Protein AF-A0A2Z4FS44-F1 (afdb_monomer_lite)

Secondary structure (DSSP, 8-state):
------------GGGS----PPPPHHHHHHHHHHHHHHHHHHHHHHHHHTTSTTTTT-TT--HHHHHHHHHHHHHHHHHHHHHHHHHHHHHHHT------------------------PPPPPPPPHHHHHHHHTT-

pLDDT: mean 74.55, std 19.3, range [42.78, 98.62]

Organism: Branchiostoma lanceolatum (NCBI:txid7740)

Sequence (137 aa):
PEVLRCKRRINFDGLGYSIPQRPPQAVARRNERERNRVRLVNSGFATLRNHVPNGRVNKKMSKVETLKSAVDYIQQLQQLLSESDAVNAVFSTGSPGPHYPMYSAPAPRPNYDSYSSDGSPCPPLSPEEEELLDFTS

Structure (mmCIF, N/CA/C/O backbone):
data_AF-A0A2Z4FS44-F1
#
_entry.id   AF-A0A2Z4FS44-F1
#
loop_
_atom_site.group_PDB
_atom_site.id
_atom_site.type_symbol
_atom_site.label_atom_id
_atom_site.label_alt_id
_atom_site.label_comp_id
_atom_site.label_asym_id
_atom_site.label_entity_id
_atom_site.label_seq_id
_atom_site.pdbx_PDB_ins_code
_atom_site.Cartn_x
_atom_site.Cartn_y
_atom_site.Cartn_z
_atom_site.occupancy
_atom_site.B_iso_or_equiv
_atom_site.auth_seq_id
_atom_site.auth_comp_id
_atom_site.auth_asym_id
_atom_site.auth_atom_id
_atom_site.pdbx_PDB_model_num
ATOM 1 N N . PRO A 1 1 ? 20.716 11.386 -65.295 1.00 44.72 1 PRO A N 1
ATOM 2 C CA . PRO A 1 1 ? 21.852 11.134 -64.378 1.00 44.72 1 PRO A CA 1
ATOM 3 C C . PRO A 1 1 ? 21.476 11.491 -62.932 1.00 44.72 1 PRO A C 1
ATOM 5 O O . PRO A 1 1 ? 21.449 12.660 -62.562 1.00 44.72 1 PRO A O 1
ATOM 8 N N . GLU A 1 2 ? 21.094 10.478 -62.155 1.00 45.75 2 GLU A N 1
ATOM 9 C CA . GLU A 1 2 ? 20.582 10.615 -60.788 1.00 45.75 2 GLU A CA 1
ATOM 10 C C . GLU A 1 2 ? 21.722 10.387 -59.780 1.00 45.75 2 GLU A C 1
ATOM 12 O O . GLU A 1 2 ? 22.446 9.393 -59.853 1.00 45.75 2 GLU A O 1
ATOM 17 N N . VAL A 1 3 ? 21.946 11.345 -58.879 1.00 52.34 3 VAL A N 1
ATOM 18 C CA . VAL A 1 3 ? 23.106 11.354 -57.976 1.00 52.34 3 VAL A CA 1
ATOM 19 C C . VAL A 1 3 ? 22.814 10.479 -56.752 1.00 52.34 3 VAL A C 1
ATOM 21 O O . VAL A 1 3 ? 22.084 10.875 -55.843 1.00 52.34 3 VAL A O 1
ATOM 24 N N . LEU A 1 4 ? 23.395 9.277 -56.724 1.00 56.59 4 LEU A N 1
ATOM 25 C CA . LEU A 1 4 ? 23.345 8.343 -55.596 1.00 56.59 4 LEU A CA 1
ATOM 26 C C . LEU A 1 4 ? 23.989 8.973 -54.348 1.00 56.59 4 LEU A C 1
ATOM 28 O O . LEU A 1 4 ? 25.209 9.082 -54.226 1.00 56.59 4 LEU A O 1
ATOM 32 N N . ARG A 1 5 ? 23.157 9.386 -53.387 1.00 57.25 5 ARG A N 1
ATOM 33 C CA . ARG A 1 5 ? 23.606 9.846 -52.065 1.00 57.25 5 ARG A CA 1
ATOM 34 C C . ARG A 1 5 ? 24.133 8.657 -51.254 1.00 57.25 5 ARG A C 1
ATOM 36 O O . ARG A 1 5 ? 23.375 7.955 -50.587 1.00 57.25 5 ARG A O 1
ATOM 43 N N . CYS A 1 6 ? 25.449 8.469 -51.253 1.00 45.62 6 CYS A N 1
ATOM 44 C CA . CYS A 1 6 ? 26.138 7.540 -50.359 1.00 45.62 6 CYS A CA 1
ATOM 45 C C . CYS A 1 6 ? 26.050 8.022 -48.899 1.00 45.62 6 CYS A C 1
ATOM 47 O O . CYS A 1 6 ? 26.888 8.784 -48.420 1.00 45.62 6 CYS A O 1
ATOM 49 N N . LYS A 1 7 ? 25.037 7.563 -48.158 1.00 53.38 7 LYS A N 1
ATOM 50 C CA . LYS A 1 7 ? 24.989 7.674 -46.692 1.00 53.38 7 LYS A CA 1
ATOM 51 C C . LYS A 1 7 ? 25.920 6.623 -46.085 1.00 53.38 7 LYS A C 1
ATOM 53 O O . LYS A 1 7 ? 25.529 5.480 -45.869 1.00 53.38 7 LYS A O 1
ATOM 58 N N . ARG A 1 8 ? 27.166 7.014 -45.810 1.00 54.47 8 ARG A N 1
ATOM 59 C CA . ARG A 1 8 ? 28.116 6.210 -45.031 1.00 54.47 8 ARG A CA 1
ATOM 60 C C . ARG A 1 8 ? 27.574 6.082 -43.600 1.00 54.47 8 ARG A C 1
ATOM 62 O O . ARG A 1 8 ? 27.574 7.055 -42.850 1.00 54.47 8 ARG A O 1
ATOM 69 N N . ARG A 1 9 ? 27.060 4.903 -43.234 1.00 60.78 9 ARG A N 1
ATOM 70 C CA . ARG A 1 9 ? 26.740 4.571 -41.837 1.00 60.78 9 ARG A CA 1
ATOM 71 C C . ARG A 1 9 ? 28.057 4.531 -41.068 1.00 60.78 9 ARG A C 1
ATOM 73 O O . ARG A 1 9 ? 28.949 3.767 -41.421 1.00 60.78 9 ARG A O 1
ATOM 80 N N . ILE A 1 10 ? 28.191 5.386 -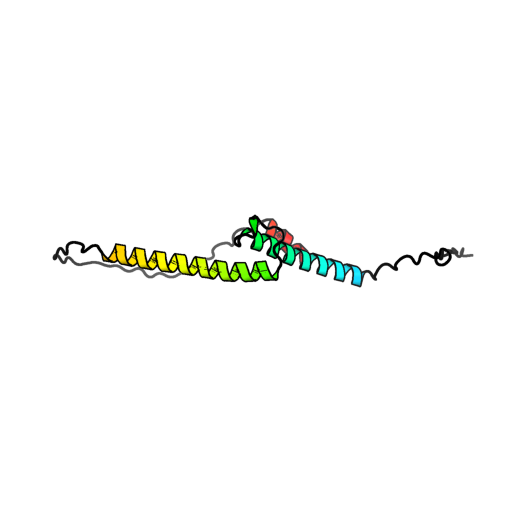40.061 1.00 63.47 10 ILE A N 1
ATOM 81 C CA . ILE A 1 10 ? 29.315 5.336 -39.128 1.00 63.47 10 ILE A CA 1
ATOM 82 C C . ILE A 1 10 ? 29.052 4.133 -38.213 1.00 63.47 10 ILE A C 1
ATOM 84 O O . ILE A 1 10 ? 28.101 4.157 -37.433 1.00 63.47 10 ILE A O 1
ATOM 88 N N . ASN A 1 11 ? 29.832 3.061 -38.364 1.00 58.72 11 ASN A N 1
ATOM 89 C CA . ASN A 1 11 ? 29.834 1.937 -37.427 1.00 58.72 11 ASN A CA 1
ATOM 90 C C . ASN A 1 11 ? 30.743 2.298 -36.246 1.00 58.72 11 ASN A C 1
ATOM 92 O O . ASN A 1 11 ? 31.926 2.572 -36.436 1.00 58.72 11 ASN A O 1
ATOM 96 N N . PHE A 1 12 ? 30.181 2.304 -35.037 1.00 57.44 12 PHE A N 1
ATOM 97 C CA . PHE A 1 12 ? 30.883 2.605 -33.780 1.00 57.44 12 PHE A CA 1
ATOM 98 C C . PHE A 1 12 ? 31.539 1.368 -33.135 1.00 57.44 12 PHE A C 1
ATOM 100 O O . PHE A 1 12 ? 32.124 1.480 -32.061 1.00 57.44 12 PHE A O 1
ATOM 107 N N . ASP A 1 13 ? 31.495 0.202 -33.790 1.00 58.16 13 ASP A N 1
ATOM 108 C CA . ASP A 1 13 ? 31.968 -1.081 -33.237 1.00 58.16 13 ASP A CA 1
ATOM 109 C C . ASP A 1 13 ? 33.491 -1.152 -32.987 1.00 58.16 13 ASP A C 1
ATOM 111 O O . ASP A 1 13 ? 33.974 -2.096 -32.370 1.00 58.16 13 ASP A O 1
ATOM 115 N N . GLY A 1 14 ? 34.267 -0.155 -33.426 1.00 58.06 14 GLY A N 1
ATOM 116 C CA . GLY A 1 14 ? 35.730 -0.129 -33.291 1.00 58.06 14 GLY A CA 1
ATOM 117 C C . GLY A 1 14 ? 36.283 0.438 -31.977 1.00 58.06 14 GLY A C 1
ATOM 118 O O . GLY A 1 14 ? 37.497 0.458 -31.810 1.00 58.06 14 GLY A O 1
ATOM 119 N N . LEU A 1 15 ? 35.441 0.924 -31.055 1.00 61.66 15 LEU A N 1
ATOM 120 C CA . LEU A 1 15 ? 35.903 1.612 -29.835 1.00 61.66 15 LEU A CA 1
ATOM 121 C C . LEU A 1 15 ? 35.811 0.775 -28.551 1.00 61.66 15 LEU A C 1
ATOM 123 O O . LEU A 1 15 ? 36.014 1.314 -27.471 1.00 61.66 15 LEU A O 1
ATOM 127 N N . GLY A 1 16 ? 35.496 -0.521 -28.626 1.00 56.28 16 GLY A N 1
ATOM 128 C CA . GLY A 1 16 ? 35.451 -1.404 -27.446 1.00 56.28 16 GLY A CA 1
ATOM 129 C C . GLY A 1 16 ? 34.341 -1.084 -26.430 1.00 56.28 16 GLY A C 1
ATOM 130 O O . GLY A 1 16 ? 34.133 -1.843 -25.489 1.00 56.28 16 GLY A O 1
ATOM 131 N N . TYR A 1 17 ? 33.583 -0.008 -26.641 1.00 57.47 17 TYR A N 1
ATOM 132 C CA . TYR A 1 17 ? 32.377 0.322 -25.896 1.00 57.47 17 TYR A CA 1
ATOM 133 C C . TYR A 1 17 ? 31.172 -0.106 -26.727 1.00 57.47 17 TYR A C 1
ATOM 135 O O . TYR A 1 17 ? 30.702 0.631 -27.594 1.00 57.47 17 TYR A O 1
ATOM 143 N N . SER A 1 18 ? 30.660 -1.311 -26.477 1.00 64.06 18 SER A N 1
ATOM 144 C CA . SER A 1 18 ? 29.350 -1.707 -26.984 1.00 64.06 18 SER A CA 1
ATOM 145 C C . SER A 1 18 ? 28.306 -0.737 -26.424 1.00 64.06 18 SER A C 1
ATOM 147 O O . SER A 1 18 ? 27.965 -0.800 -25.241 1.00 64.06 18 SER A O 1
ATOM 149 N N . ILE A 1 19 ? 27.815 0.188 -27.250 1.00 63.25 19 ILE A N 1
ATOM 150 C CA . ILE A 1 19 ? 26.683 1.041 -26.883 1.00 63.25 19 ILE A CA 1
ATOM 151 C C . ILE A 1 19 ? 25.497 0.098 -26.644 1.00 63.25 19 ILE A C 1
ATOM 153 O O . ILE A 1 19 ? 25.174 -0.680 -27.548 1.00 63.25 19 ILE A O 1
ATOM 157 N N . PRO A 1 20 ? 24.842 0.119 -25.466 1.00 64.81 20 PRO A N 1
ATOM 158 C CA . PRO A 1 20 ? 23.671 -0.712 -25.245 1.00 64.81 20 PRO A CA 1
ATOM 159 C C . PRO A 1 20 ? 22.624 -0.351 -26.301 1.00 64.81 20 PRO A C 1
ATOM 161 O O . PRO A 1 20 ? 22.136 0.781 -26.359 1.00 64.81 20 PRO A O 1
ATOM 164 N N . GLN A 1 21 ? 22.329 -1.313 -27.178 1.00 68.69 21 GLN A N 1
ATOM 165 C CA . GLN A 1 21 ? 21.300 -1.192 -28.204 1.00 68.69 21 GLN A CA 1
ATOM 166 C C . GLN A 1 21 ? 20.004 -0.743 -27.522 1.00 68.69 21 GLN A C 1
ATOM 168 O O . GLN A 1 21 ? 19.540 -1.393 -26.580 1.00 68.69 21 GLN A O 1
ATOM 173 N N . ARG A 1 22 ? 19.429 0.390 -27.956 1.00 68.94 22 ARG A N 1
ATOM 174 C CA . ARG A 1 22 ? 18.151 0.857 -27.401 1.00 68.94 22 ARG A CA 1
ATOM 175 C C . ARG A 1 22 ? 17.118 -0.256 -27.580 1.00 68.94 22 ARG A C 1
ATOM 177 O O . ARG A 1 22 ? 17.000 -0.777 -28.692 1.00 68.94 22 ARG A O 1
ATOM 184 N N . PRO A 1 23 ? 16.354 -0.600 -26.530 1.00 74.25 23 PRO A N 1
ATOM 185 C CA . PRO A 1 23 ? 15.309 -1.595 -26.662 1.00 74.25 23 PRO A CA 1
ATOM 186 C C . PRO A 1 23 ? 14.335 -1.155 -27.766 1.00 74.25 23 PRO A C 1
ATOM 188 O O . PRO A 1 23 ? 14.057 0.046 -27.888 1.00 74.25 23 PRO A O 1
ATOM 191 N N . PRO A 1 24 ? 13.805 -2.093 -28.572 1.00 87.38 24 PRO A N 1
ATOM 192 C CA . PRO A 1 24 ? 12.809 -1.779 -29.589 1.00 87.38 24 PRO A CA 1
ATOM 193 C C . PRO A 1 24 ? 11.679 -0.918 -29.008 1.00 87.38 24 PRO A C 1
ATOM 195 O O . PRO A 1 24 ? 11.257 -1.136 -27.872 1.00 87.38 24 PRO A O 1
ATOM 198 N N . GLN A 1 25 ? 11.154 0.046 -29.771 1.00 86.25 25 GLN A N 1
ATOM 199 C CA . GLN A 1 25 ? 10.181 1.029 -29.258 1.00 86.25 25 GLN A CA 1
ATOM 200 C C . GLN A 1 25 ? 8.961 0.388 -28.569 1.00 86.25 25 GLN A C 1
ATOM 202 O O . GLN A 1 25 ? 8.458 0.915 -27.578 1.00 86.25 25 GLN A O 1
ATOM 207 N N . ALA A 1 26 ? 8.504 -0.773 -29.050 1.00 88.50 26 ALA A N 1
ATOM 208 C CA . ALA A 1 26 ? 7.425 -1.531 -28.417 1.00 88.50 26 ALA A CA 1
ATOM 209 C C . ALA A 1 26 ? 7.789 -2.020 -27.000 1.00 88.50 26 ALA A C 1
ATOM 211 O O . ALA A 1 26 ? 6.964 -1.942 -26.088 1.00 88.50 26 ALA A O 1
ATOM 212 N N . VAL A 1 27 ? 9.032 -2.471 -26.800 1.00 91.19 27 VAL A N 1
ATOM 213 C CA . VAL A 1 27 ? 9.564 -2.878 -25.491 1.00 91.19 27 VAL A CA 1
ATOM 214 C C . VAL A 1 27 ? 9.683 -1.666 -24.572 1.00 91.19 27 VAL A C 1
ATOM 216 O O . VAL A 1 27 ? 9.255 -1.736 -23.424 1.00 91.19 27 VAL A O 1
ATOM 219 N N . ALA A 1 28 ? 10.166 -0.527 -25.079 1.00 91.56 28 ALA A N 1
ATOM 220 C CA . ALA A 1 28 ? 10.236 0.712 -24.303 1.00 91.56 28 ALA A CA 1
ATOM 221 C C . ALA A 1 28 ? 8.849 1.151 -23.793 1.00 91.56 28 ALA A C 1
ATOM 223 O O . ALA A 1 28 ? 8.686 1.400 -22.600 1.00 91.56 28 ALA A O 1
ATOM 224 N N . ARG A 1 29 ? 7.823 1.144 -24.659 1.00 94.56 29 ARG A N 1
ATOM 225 C CA . ARG A 1 29 ? 6.432 1.435 -24.259 1.00 94.56 29 ARG A CA 1
ATOM 226 C C . ARG A 1 29 ? 5.886 0.431 -23.241 1.00 94.56 29 ARG A C 1
ATOM 228 O O . ARG A 1 29 ? 5.154 0.809 -22.331 1.00 94.56 29 ARG A O 1
ATOM 235 N N . ARG A 1 30 ? 6.214 -0.859 -23.376 1.00 96.25 30 ARG A N 1
ATOM 236 C CA . ARG A 1 30 ? 5.815 -1.885 -22.396 1.00 96.25 30 ARG A CA 1
ATOM 237 C C . ARG A 1 30 ? 6.460 -1.637 -21.028 1.00 96.25 30 ARG A C 1
ATOM 239 O O . ARG A 1 30 ? 5.750 -1.680 -20.029 1.00 96.25 30 ARG A O 1
ATOM 246 N N . ASN A 1 31 ? 7.756 -1.342 -20.991 1.00 97.69 31 ASN A N 1
ATOM 247 C CA . ASN A 1 31 ? 8.487 -1.085 -19.749 1.00 97.69 31 ASN A CA 1
ATOM 248 C C . ASN A 1 31 ? 7.986 0.176 -19.043 1.00 97.69 31 ASN A C 1
ATOM 250 O O . ASN A 1 31 ? 7.861 0.184 -17.821 1.00 97.69 31 ASN A O 1
ATOM 254 N N . GLU A 1 32 ? 7.651 1.216 -19.807 1.00 97.19 32 GLU A N 1
ATOM 255 C CA . GLU A 1 32 ? 7.076 2.443 -19.258 1.00 97.19 32 GLU A CA 1
ATOM 256 C C . GLU A 1 32 ? 5.747 2.179 -18.541 1.00 97.19 32 GLU A C 1
ATOM 258 O O . GLU A 1 32 ? 5.546 2.606 -17.404 1.00 97.19 32 GLU A O 1
ATOM 263 N N . ARG A 1 33 ? 4.859 1.398 -19.168 1.00 98.31 33 ARG A N 1
ATOM 264 C CA . ARG A 1 33 ? 3.585 1.004 -18.554 1.00 98.31 33 ARG A CA 1
ATOM 265 C C . ARG A 1 33 ? 3.795 0.236 -17.254 1.00 98.31 33 ARG A C 1
ATOM 267 O O . ARG A 1 33 ? 3.139 0.533 -16.258 1.00 98.31 33 ARG A O 1
ATOM 274 N N . GLU A 1 34 ? 4.735 -0.705 -17.242 1.00 98.19 34 GLU A N 1
ATOM 275 C CA . GLU A 1 34 ? 5.030 -1.476 -16.034 1.00 98.19 34 GLU A CA 1
ATOM 276 C C . GLU A 1 34 ? 5.611 -0.596 -14.921 1.00 98.19 34 GLU A C 1
ATOM 278 O O . GLU A 1 34 ? 5.213 -0.718 -13.762 1.00 98.19 34 GLU A O 1
ATOM 283 N N . ARG A 1 35 ? 6.474 0.366 -15.266 1.00 98.50 35 ARG A N 1
ATOM 284 C CA . ARG A 1 35 ? 6.989 1.350 -14.309 1.00 98.50 35 ARG A CA 1
ATOM 285 C C . ARG A 1 35 ? 5.859 2.161 -13.676 1.00 98.50 35 ARG A C 1
ATOM 287 O O . ARG A 1 35 ? 5.845 2.315 -12.455 1.00 98.50 35 ARG A O 1
ATOM 294 N N . ASN A 1 36 ? 4.896 2.629 -14.469 1.00 98.62 36 ASN A N 1
ATOM 295 C CA . ASN A 1 36 ? 3.746 3.387 -13.967 1.00 98.62 36 ASN A CA 1
ATOM 296 C C . ASN A 1 36 ? 2.841 2.542 -13.068 1.00 98.62 36 ASN A C 1
ATOM 298 O O . ASN A 1 36 ? 2.459 2.991 -11.985 1.00 98.62 36 ASN A O 1
ATOM 302 N N . ARG A 1 37 ? 2.576 1.292 -13.455 1.00 98.62 37 ARG A N 1
ATOM 303 C CA . ARG A 1 37 ? 1.815 0.342 -12.636 1.00 98.62 37 ARG A CA 1
ATOM 304 C C . ARG A 1 37 ? 2.483 0.115 -11.278 1.00 98.62 37 ARG A C 1
ATOM 306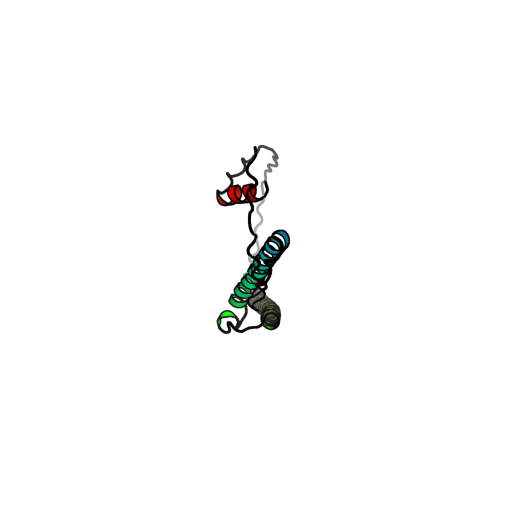 O O . ARG A 1 37 ? 1.835 0.205 -10.236 1.00 98.62 37 ARG A O 1
ATOM 313 N N . VAL A 1 38 ? 3.793 -0.134 -11.270 1.00 98.56 38 VAL A N 1
ATOM 314 C CA . VAL A 1 38 ? 4.564 -0.344 -10.035 1.00 98.56 38 VAL A CA 1
ATOM 315 C C . VAL A 1 38 ? 4.629 0.931 -9.191 1.00 98.56 38 VAL A C 1
ATOM 317 O O . VAL A 1 38 ? 4.527 0.851 -7.965 1.00 98.56 38 VAL A O 1
ATOM 320 N N . ARG A 1 39 ? 4.746 2.109 -9.819 1.00 98.44 39 ARG A N 1
ATOM 321 C CA . ARG A 1 39 ? 4.699 3.406 -9.127 1.00 98.44 39 ARG A CA 1
ATOM 322 C C . ARG A 1 39 ? 3.389 3.570 -8.357 1.00 98.44 39 ARG A C 1
ATOM 324 O O . ARG A 1 39 ? 3.439 3.924 -7.181 1.00 98.44 39 ARG A O 1
ATOM 331 N N . LEU A 1 40 ? 2.253 3.253 -8.985 1.00 98.50 40 LEU A N 1
ATOM 332 C CA . LEU A 1 40 ? 0.934 3.311 -8.350 1.00 98.50 40 LEU A CA 1
ATOM 333 C C . LEU A 1 40 ? 0.860 2.388 -7.127 1.00 98.50 40 LEU A C 1
ATOM 335 O O . LEU A 1 40 ? 0.504 2.834 -6.038 1.00 98.50 40 LEU A O 1
ATOM 339 N N . VAL A 1 41 ? 1.288 1.131 -7.275 1.00 98.44 41 VAL A N 1
ATOM 340 C CA . VAL A 1 41 ? 1.316 0.165 -6.163 1.00 98.44 41 VAL A CA 1
ATOM 341 C C . VAL A 1 41 ? 2.184 0.671 -5.008 1.00 98.44 41 VAL A C 1
ATOM 343 O O . VAL A 1 41 ? 1.773 0.623 -3.850 1.00 98.44 41 VAL A O 1
ATOM 346 N N . ASN A 1 42 ? 3.382 1.181 -5.296 1.00 97.50 42 ASN A N 1
ATOM 347 C CA . ASN A 1 42 ? 4.287 1.676 -4.259 1.00 97.50 42 ASN A CA 1
ATOM 348 C C . ASN A 1 42 ? 3.741 2.930 -3.557 1.00 97.50 42 ASN A C 1
ATOM 350 O O . ASN A 1 42 ? 3.927 3.066 -2.347 1.00 97.50 42 ASN A O 1
ATOM 354 N N . SER A 1 43 ? 3.037 3.804 -4.282 1.00 97.75 43 SER A N 1
ATOM 355 C CA . SER A 1 43 ? 2.313 4.930 -3.688 1.00 97.75 43 SER A CA 1
ATOM 356 C C . SER A 1 43 ? 1.208 4.449 -2.745 1.00 97.75 43 SER A C 1
ATOM 358 O O . SER A 1 43 ? 1.121 4.936 -1.623 1.00 97.75 43 SER A O 1
ATOM 360 N N . GLY A 1 44 ? 0.431 3.435 -3.140 1.00 97.62 44 GLY A N 1
ATOM 361 C CA . GLY A 1 44 ? -0.582 2.815 -2.278 1.00 97.62 44 GLY A CA 1
ATOM 362 C C . GLY A 1 44 ? 0.002 2.249 -0.978 1.00 97.62 44 GLY A C 1
ATOM 363 O O . GLY A 1 44 ? -0.533 2.492 0.101 1.00 97.62 44 GLY A O 1
ATOM 364 N N . PHE A 1 45 ? 1.159 1.580 -1.047 1.00 97.31 45 PHE A N 1
ATOM 365 C CA . PHE A 1 45 ? 1.880 1.128 0.151 1.00 97.31 45 PHE A CA 1
ATOM 366 C C . PHE A 1 45 ? 2.340 2.287 1.044 1.00 97.31 45 PHE A C 1
ATOM 368 O O . PHE A 1 45 ? 2.298 2.164 2.266 1.00 97.31 45 PHE A O 1
ATOM 375 N N . ALA A 1 46 ? 2.789 3.404 0.464 1.00 95.81 46 ALA A N 1
ATOM 376 C CA . ALA A 1 46 ? 3.181 4.580 1.237 1.00 95.81 46 ALA A CA 1
ATOM 377 C C . ALA A 1 46 ? 1.978 5.213 1.953 1.00 95.81 46 ALA A C 1
ATOM 379 O O . ALA A 1 46 ? 2.084 5.543 3.132 1.00 95.81 46 ALA A O 1
ATOM 380 N N . THR A 1 47 ? 0.832 5.316 1.276 1.00 96.69 47 THR A N 1
ATOM 381 C CA . THR A 1 47 ? -0.424 5.771 1.887 1.00 96.69 47 THR A CA 1
ATOM 382 C C . THR A 1 47 ? -0.846 4.849 3.023 1.00 96.69 47 THR A C 1
ATOM 384 O O . THR A 1 47 ? -1.112 5.329 4.120 1.00 96.69 47 THR A O 1
ATOM 387 N N . LEU A 1 48 ? -0.814 3.530 2.812 1.00 97.12 48 LEU A N 1
ATOM 388 C CA . LEU A 1 48 ? -1.147 2.563 3.858 1.00 97.12 48 LEU A CA 1
ATOM 389 C C . LEU A 1 48 ? -0.2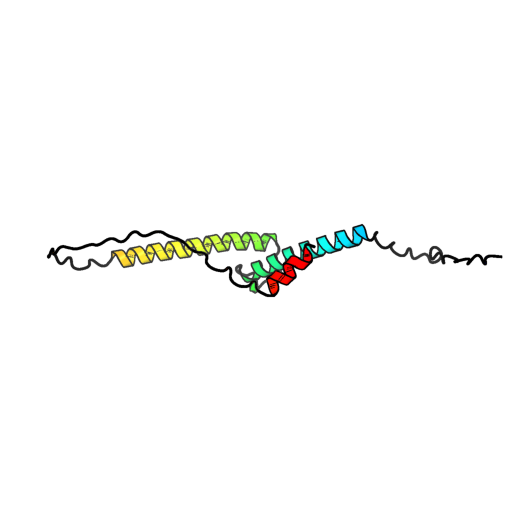40 2.721 5.087 1.00 97.12 48 LEU A C 1
ATOM 391 O O . LEU A 1 48 ? -0.731 2.752 6.212 1.00 97.12 48 LEU A O 1
ATOM 395 N N . ARG A 1 49 ? 1.074 2.917 4.895 1.00 96.69 49 ARG A N 1
ATOM 396 C CA . ARG A 1 49 ? 2.006 3.178 6.009 1.00 96.69 49 ARG A CA 1
ATOM 397 C C . ARG A 1 49 ? 1.620 4.402 6.834 1.00 96.69 49 ARG A C 1
ATOM 399 O O . ARG A 1 49 ? 1.863 4.417 8.035 1.00 96.69 49 ARG A O 1
ATOM 406 N N . ASN A 1 50 ? 1.006 5.412 6.222 1.00 95.75 50 ASN A N 1
ATOM 407 C CA . ASN A 1 50 ? 0.561 6.593 6.953 1.00 95.75 50 ASN A CA 1
ATOM 408 C C . ASN A 1 50 ? -0.640 6.325 7.872 1.00 95.75 50 ASN A C 1
ATOM 410 O O . ASN A 1 50 ? -0.991 7.195 8.668 1.00 95.75 50 ASN A O 1
ATOM 414 N N . HIS A 1 51 ? -1.294 5.173 7.750 1.00 95.62 51 HIS A N 1
ATOM 415 C CA . HIS A 1 51 ? -2.488 4.826 8.522 1.00 95.62 51 HIS A CA 1
ATOM 416 C C . HIS A 1 51 ? -2.269 3.644 9.463 1.00 95.62 51 HIS A C 1
ATOM 418 O O . HIS A 1 51 ? -3.053 3.463 10.387 1.00 95.62 51 HIS A O 1
ATOM 424 N N . VAL A 1 52 ? -1.198 2.871 9.278 1.00 95.44 52 VAL A N 1
ATOM 425 C CA . VAL A 1 52 ? -0.848 1.794 10.209 1.00 95.44 52 VAL A CA 1
ATOM 426 C C . VAL A 1 52 ? -0.033 2.319 11.400 1.00 95.44 52 VAL A C 1
ATOM 428 O O . VAL A 1 52 ? 0.779 3.244 11.241 1.00 95.44 52 VAL A O 1
ATOM 431 N N . PRO A 1 53 ? -0.189 1.712 12.591 1.00 93.19 53 PRO A N 1
ATOM 432 C CA . PRO A 1 53 ? 0.633 2.000 13.756 1.00 93.19 53 PRO A CA 1
ATOM 433 C C . PRO A 1 53 ? 2.113 1.855 13.421 1.00 93.19 53 PRO A C 1
ATOM 435 O O . PRO A 1 53 ? 2.513 0.968 12.670 1.00 93.19 53 PRO A O 1
ATOM 438 N N . ASN A 1 54 ? 2.939 2.753 13.955 1.00 86.12 54 ASN A N 1
ATOM 439 C CA . ASN A 1 54 ? 4.382 2.823 13.703 1.00 86.12 54 ASN A CA 1
ATOM 440 C C . ASN A 1 54 ? 4.792 3.097 12.239 1.00 86.12 54 ASN A C 1
ATOM 442 O O . ASN A 1 54 ? 5.938 3.474 12.013 1.00 86.12 54 ASN A O 1
ATOM 446 N N . GLY A 1 55 ? 3.893 3.014 11.253 1.00 86.12 55 GLY A N 1
ATOM 447 C CA . GLY A 1 55 ? 4.210 3.242 9.839 1.00 86.12 55 GLY A CA 1
ATOM 448 C C . GLY A 1 55 ? 4.485 4.703 9.486 1.00 86.12 55 GLY A C 1
ATOM 449 O O . GLY A 1 55 ? 5.383 4.977 8.687 1.00 86.12 55 GLY A O 1
ATOM 450 N N . ARG A 1 56 ? 3.793 5.653 10.135 1.00 80.12 56 ARG A N 1
ATOM 451 C CA . ARG A 1 56 ? 4.047 7.100 9.967 1.00 80.12 56 ARG A CA 1
ATOM 452 C C . ARG A 1 56 ? 5.448 7.503 10.424 1.00 80.12 56 ARG A C 1
ATOM 454 O O . ARG A 1 56 ? 6.081 8.342 9.792 1.00 80.12 56 ARG A O 1
ATOM 461 N N . VAL A 1 57 ? 5.911 6.912 11.525 1.00 82.50 57 VAL A N 1
ATOM 462 C CA . VAL A 1 57 ? 7.209 7.222 12.144 1.00 82.50 57 VAL A CA 1
ATOM 463 C C . VAL A 1 57 ? 8.324 6.424 11.462 1.00 82.50 57 VAL A C 1
ATOM 465 O O . VAL A 1 57 ? 9.390 6.959 11.158 1.00 82.50 57 VAL A O 1
ATOM 468 N N . ASN A 1 58 ? 8.055 5.164 11.115 1.00 79.56 58 ASN A N 1
ATOM 469 C CA . ASN A 1 58 ? 9.035 4.250 10.542 1.00 79.56 58 ASN A CA 1
ATOM 470 C C . ASN A 1 58 ? 8.859 4.127 9.029 1.00 79.56 58 ASN A C 1
ATOM 472 O O . ASN A 1 58 ? 8.376 3.124 8.500 1.00 79.56 58 ASN A O 1
ATOM 476 N N . LYS A 1 59 ? 9.392 5.110 8.297 1.00 76.38 59 LYS A N 1
ATOM 477 C CA . LYS A 1 59 ? 9.402 5.138 6.819 1.00 76.38 59 LYS A CA 1
ATOM 478 C C . LYS A 1 59 ? 10.126 3.937 6.165 1.00 76.38 59 LYS A C 1
ATOM 480 O O . LYS A 1 59 ? 10.082 3.785 4.945 1.00 76.38 59 LYS A O 1
ATOM 485 N N . LYS A 1 60 ? 10.775 3.086 6.974 1.00 86.19 60 LYS A N 1
ATOM 486 C CA . LYS A 1 60 ? 11.492 1.856 6.597 1.00 86.19 60 LYS A CA 1
ATOM 487 C C . LYS A 1 60 ? 10.669 0.560 6.692 1.00 86.19 60 LYS A C 1
ATOM 489 O O . LYS A 1 60 ? 11.215 -0.483 6.351 1.00 86.19 60 LYS A O 1
ATOM 494 N N . MET A 1 61 ? 9.397 0.587 7.103 1.00 91.94 61 MET A 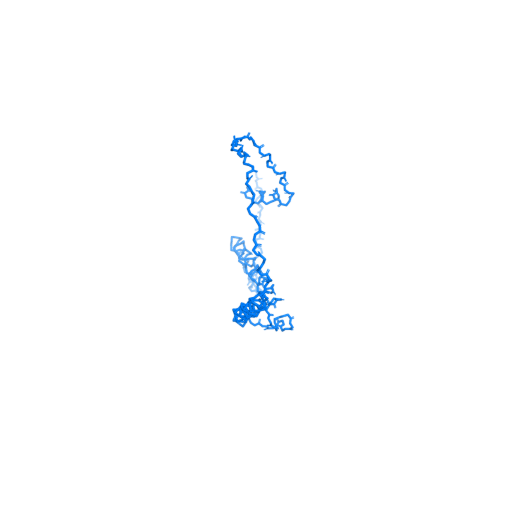N 1
ATOM 495 C CA . MET A 1 61 ? 8.584 -0.640 7.170 1.00 91.94 61 MET A CA 1
ATOM 496 C C . MET A 1 61 ? 8.499 -1.357 5.815 1.00 91.94 61 MET A C 1
ATOM 498 O O . MET A 1 61 ? 8.148 -0.758 4.794 1.00 91.94 61 MET A O 1
ATOM 502 N N . SER A 1 62 ? 8.785 -2.657 5.783 1.00 95.94 62 SER A N 1
ATOM 503 C CA . SER A 1 62 ? 8.689 -3.470 4.566 1.00 95.94 62 SER A CA 1
ATOM 504 C C . SER A 1 62 ? 7.234 -3.662 4.117 1.00 95.94 62 SER A C 1
ATOM 506 O O . SER A 1 62 ? 6.289 -3.363 4.849 1.00 95.94 62 SER A O 1
ATOM 508 N N . LYS A 1 63 ? 7.023 -4.169 2.893 1.00 96.50 63 LYS A N 1
ATOM 509 C CA . LYS A 1 63 ? 5.670 -4.457 2.379 1.00 96.50 63 LYS A CA 1
ATOM 510 C C . LYS A 1 63 ? 4.943 -5.475 3.259 1.00 96.50 63 LYS A C 1
ATOM 512 O O . LYS A 1 63 ? 3.796 -5.250 3.615 1.00 96.50 63 LYS A O 1
ATOM 517 N N . VAL A 1 64 ? 5.627 -6.550 3.647 1.00 97.44 64 VAL A N 1
ATOM 518 C CA . VAL A 1 64 ? 5.047 -7.613 4.480 1.00 97.44 64 VAL A CA 1
ATOM 519 C C . VAL A 1 64 ? 4.691 -7.090 5.869 1.00 97.44 64 VAL A C 1
ATOM 521 O O . VAL A 1 64 ? 3.579 -7.319 6.328 1.00 97.44 64 VAL A O 1
ATOM 524 N N . GLU A 1 65 ? 5.591 -6.347 6.517 1.00 96.06 65 GLU A N 1
ATOM 525 C CA . GLU A 1 65 ? 5.317 -5.753 7.834 1.00 96.06 65 GLU A CA 1
ATOM 526 C C . GLU A 1 65 ? 4.162 -4.752 7.776 1.00 96.06 65 GLU A C 1
ATOM 528 O O . GLU A 1 65 ? 3.304 -4.758 8.652 1.00 96.06 65 GLU A O 1
ATOM 533 N N . THR A 1 66 ? 4.109 -3.931 6.720 1.00 96.94 66 THR A N 1
ATOM 534 C CA . THR A 1 66 ? 3.009 -2.977 6.503 1.00 96.94 66 THR A CA 1
ATOM 535 C C . THR A 1 66 ? 1.666 -3.708 6.410 1.00 96.94 66 THR A C 1
ATOM 537 O O . THR A 1 66 ? 0.703 -3.282 7.036 1.00 96.94 66 THR A O 1
ATOM 540 N N . LEU A 1 67 ? 1.598 -4.819 5.665 1.00 98.12 67 LEU A N 1
ATOM 541 C CA . LEU A 1 67 ? 0.366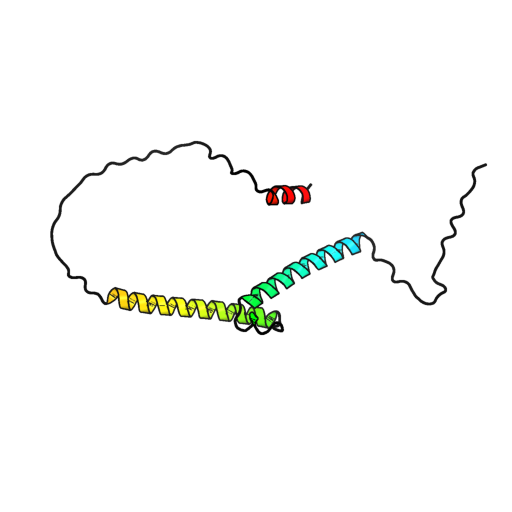 -5.602 5.519 1.00 98.12 67 LEU A CA 1
ATOM 542 C C . LEU A 1 67 ? -0.045 -6.286 6.824 1.00 98.12 67 LEU A C 1
ATOM 544 O O . LEU A 1 67 ? -1.208 -6.202 7.199 1.00 98.12 67 LEU A O 1
ATOM 548 N N . LYS A 1 68 ? 0.900 -6.923 7.527 1.00 97.81 68 LYS A N 1
ATOM 549 C CA . LYS A 1 68 ? 0.626 -7.562 8.824 1.00 97.81 68 LYS A CA 1
ATOM 550 C C . LYS A 1 68 ? 0.093 -6.545 9.833 1.00 97.81 68 LYS A C 1
ATOM 552 O O . LYS A 1 68 ? -0.993 -6.725 10.366 1.00 97.81 68 LYS A O 1
ATOM 557 N N . SER A 1 69 ? 0.793 -5.420 9.982 1.00 97.00 69 SER A N 1
ATOM 558 C CA . SER A 1 69 ? 0.383 -4.353 10.895 1.00 97.00 69 SER A CA 1
ATOM 559 C C . SER A 1 69 ? -0.977 -3.748 10.536 1.00 97.00 69 SER A C 1
ATOM 561 O O . SER A 1 69 ? -1.708 -3.364 11.443 1.00 97.00 69 SER A O 1
ATOM 563 N N . ALA A 1 70 ? -1.338 -3.668 9.250 1.00 98.06 70 ALA A N 1
ATOM 564 C CA . ALA A 1 70 ? -2.663 -3.209 8.838 1.00 98.06 70 ALA A CA 1
ATOM 565 C C . ALA A 1 70 ? -3.774 -4.165 9.293 1.00 98.06 70 ALA A C 1
ATOM 567 O O . ALA A 1 70 ? -4.784 -3.708 9.821 1.00 98.06 70 ALA A O 1
ATOM 568 N N . VAL A 1 71 ? -3.578 -5.477 9.114 1.00 98.31 71 VAL A N 1
ATOM 569 C CA . VAL A 1 71 ? -4.541 -6.499 9.555 1.00 98.31 71 VAL A CA 1
ATOM 570 C C . VAL A 1 71 ? -4.717 -6.442 11.070 1.00 98.31 71 VAL A C 1
ATOM 572 O O . VAL A 1 71 ? -5.846 -6.327 11.545 1.00 98.31 71 VAL A O 1
ATOM 575 N N . ASP A 1 72 ? -3.609 -6.433 11.813 1.00 97.94 72 ASP A N 1
ATOM 576 C CA . ASP A 1 72 ? -3.635 -6.384 13.276 1.00 97.94 72 ASP A CA 1
ATOM 577 C C . ASP A 1 72 ? -4.309 -5.102 13.781 1.00 97.94 72 ASP A C 1
ATOM 579 O O . ASP A 1 72 ? -5.053 -5.126 14.761 1.00 97.94 72 ASP A O 1
ATOM 583 N N . TYR A 1 73 ? -4.078 -3.971 13.108 1.00 97.88 73 TYR A N 1
ATOM 584 C CA . TYR A 1 73 ? -4.668 -2.699 13.508 1.00 97.88 73 TYR A CA 1
ATOM 585 C C . TYR A 1 73 ? -6.177 -2.655 13.274 1.00 97.88 73 TYR A C 1
ATOM 587 O O . TYR A 1 73 ? -6.909 -2.192 14.145 1.00 97.88 73 TYR A O 1
ATOM 595 N N . ILE A 1 74 ? -6.662 -3.179 12.143 1.00 98.12 74 ILE A N 1
ATOM 596 C CA . ILE A 1 74 ? -8.105 -3.285 11.884 1.00 98.12 74 ILE A CA 1
ATOM 597 C C . ILE A 1 74 ? -8.777 -4.125 12.977 1.00 98.12 74 ILE A C 1
ATOM 599 O O . ILE A 1 74 ? -9.799 -3.704 13.514 1.00 98.12 74 ILE A O 1
ATOM 603 N N . GLN A 1 75 ? -8.188 -5.266 13.347 1.00 98.19 75 GLN A N 1
ATOM 604 C CA . GLN A 1 75 ? -8.725 -6.133 14.403 1.00 98.19 75 GLN A CA 1
ATOM 605 C C . GLN A 1 75 ? -8.780 -5.422 15.761 1.00 98.19 75 GLN A C 1
ATOM 607 O O . GLN A 1 75 ? -9.799 -5.478 16.446 1.00 98.19 75 GLN A O 1
ATOM 612 N N . GLN A 1 76 ? -7.721 -4.695 16.127 1.00 97.44 76 GLN A N 1
ATOM 613 C CA . GLN A 1 76 ? -7.685 -3.917 17.370 1.00 97.44 76 GLN A CA 1
ATOM 614 C C . GLN A 1 76 ? -8.753 -2.819 17.394 1.00 97.44 76 GLN A C 1
ATOM 616 O O . GLN A 1 76 ? -9.441 -2.651 18.396 1.00 97.44 76 GLN A O 1
ATOM 621 N N . LEU A 1 77 ? -8.927 -2.086 16.290 1.00 97.50 77 LEU A N 1
ATOM 622 C CA . LEU A 1 77 ? -9.965 -1.059 16.192 1.00 97.50 77 LEU A CA 1
ATOM 623 C C . LEU A 1 77 ? -11.371 -1.661 16.310 1.00 97.50 77 LEU A C 1
ATOM 625 O O . LEU A 1 77 ? -12.214 -1.101 17.004 1.00 97.50 77 LEU A O 1
ATOM 629 N N . GLN A 1 78 ? -11.619 -2.813 15.680 1.00 97.38 78 GLN A N 1
ATOM 630 C CA . GLN A 1 78 ? -12.891 -3.530 15.804 1.00 97.38 78 GLN A CA 1
ATOM 631 C C . GLN A 1 78 ? -13.162 -3.970 17.248 1.00 97.38 78 GLN A C 1
ATOM 633 O O . GLN A 1 78 ? -14.277 -3.792 17.736 1.00 97.38 78 GLN A O 1
ATOM 638 N N . GLN A 1 79 ? -12.146 -4.487 17.947 1.00 96.00 79 GLN A N 1
ATOM 639 C CA . GLN A 1 79 ? -12.267 -4.873 19.352 1.00 96.00 79 GLN A CA 1
ATOM 640 C C . GLN A 1 79 ? -12.617 -3.667 20.238 1.00 96.00 79 GLN A C 1
ATOM 642 O O . GLN A 1 79 ? -13.586 -3.731 20.993 1.00 96.00 79 GLN A O 1
ATOM 647 N N . LEU A 1 80 ? -11.899 -2.549 20.090 1.00 96.19 80 LEU A N 1
ATOM 648 C CA . LEU A 1 80 ? -12.147 -1.326 20.864 1.00 96.19 80 LEU A CA 1
ATOM 649 C C . LEU A 1 80 ? -13.571 -0.787 20.675 1.00 96.19 80 LEU A C 1
ATOM 651 O O . LEU A 1 80 ? -14.205 -0.361 21.639 1.00 96.19 80 LEU A O 1
ATOM 655 N N . LEU A 1 81 ? -14.088 -0.825 19.445 1.00 94.50 81 LEU A N 1
ATOM 656 C CA . LEU A 1 81 ? -15.466 -0.419 19.163 1.00 94.50 81 LEU A CA 1
ATOM 657 C C . LEU A 1 81 ? -16.477 -1.365 19.826 1.00 94.50 81 LEU A C 1
ATOM 659 O O . LEU A 1 81 ? -17.412 -0.897 20.468 1.00 94.50 81 LEU A O 1
ATOM 663 N N . SER A 1 82 ? -16.251 -2.681 19.755 1.00 92.31 82 SER A N 1
ATOM 664 C CA . SER A 1 82 ? -17.150 -3.667 20.371 1.00 92.31 82 SER A CA 1
ATOM 665 C C . SER A 1 82 ? -17.215 -3.561 21.899 1.00 92.31 82 SER A C 1
ATOM 667 O O . SER A 1 82 ? -18.289 -3.680 22.488 1.00 92.31 82 SER A O 1
ATOM 669 N N . GLU A 1 83 ? -16.083 -3.282 22.549 1.00 89.19 83 GLU A N 1
ATOM 670 C CA . GLU A 1 83 ? -16.021 -3.049 23.993 1.00 89.19 83 GLU A CA 1
ATOM 671 C C . GLU A 1 83 ? -16.746 -1.749 24.370 1.00 89.19 83 GLU A C 1
ATOM 673 O O . GLU A 1 83 ? -17.503 -1.728 25.342 1.00 89.19 83 GLU A O 1
ATOM 678 N N . SER A 1 84 ? -16.582 -0.687 23.570 1.00 84.88 84 SER A N 1
ATOM 679 C CA . SER A 1 84 ? -17.291 0.586 23.755 1.00 84.88 84 SER A CA 1
ATOM 680 C C . SER A 1 84 ? -18.813 0.436 23.633 1.00 84.88 84 SER A C 1
ATOM 682 O O . SER A 1 84 ? -19.563 1.032 24.408 1.00 84.88 84 SER A O 1
ATOM 684 N N . ASP A 1 85 ? -19.289 -0.352 22.671 1.00 82.75 85 ASP A N 1
ATOM 685 C CA . ASP A 1 85 ? -20.721 -0.599 22.490 1.00 82.75 85 ASP A CA 1
ATOM 686 C C . ASP A 1 85 ? -21.295 -1.426 23.644 1.00 82.75 85 ASP A C 1
ATOM 688 O O . ASP A 1 85 ? -22.383 -1.127 24.142 1.00 82.75 85 ASP A O 1
ATOM 692 N N . ALA A 1 86 ? -20.541 -2.414 24.134 1.00 75.50 86 ALA A N 1
ATOM 693 C CA . ALA A 1 86 ? -20.931 -3.210 25.292 1.00 75.50 86 ALA A CA 1
ATOM 694 C C . ALA A 1 86 ? -21.062 -2.355 26.564 1.00 75.50 86 ALA A C 1
ATOM 696 O O . ALA A 1 86 ? -22.059 -2.474 27.280 1.00 75.50 86 ALA A O 1
ATOM 697 N N . VAL A 1 87 ? -20.109 -1.453 26.838 1.00 75.38 87 VAL A N 1
ATOM 698 C CA . VAL A 1 87 ? -20.215 -0.559 28.005 1.00 75.38 87 VAL A CA 1
ATOM 699 C C . VAL A 1 87 ? -21.372 0.426 27.848 1.00 75.38 87 VAL A C 1
ATOM 701 O O . VAL A 1 87 ? -22.158 0.587 28.780 1.00 75.38 87 VAL A O 1
ATOM 704 N N . ASN A 1 88 ? -21.555 1.022 26.666 1.00 74.62 88 ASN A N 1
ATOM 705 C CA . ASN A 1 88 ? -22.655 1.953 26.405 1.00 74.62 88 ASN A CA 1
ATOM 706 C C . ASN A 1 88 ? -24.028 1.282 26.531 1.00 74.62 88 ASN A C 1
ATOM 708 O O . ASN A 1 88 ? -24.963 1.893 27.056 1.00 74.62 88 ASN A O 1
ATOM 712 N N . ALA A 1 89 ? -24.156 0.024 26.103 1.00 71.69 89 ALA A N 1
ATOM 713 C CA . ALA A 1 89 ? -25.368 -0.762 26.295 1.00 71.69 89 ALA A CA 1
ATOM 714 C C . ALA A 1 89 ? -25.661 -0.985 27.788 1.00 71.69 89 ALA A C 1
ATOM 716 O O . ALA A 1 89 ? -26.784 -0.742 28.228 1.00 71.69 89 ALA A O 1
ATOM 717 N N . VAL A 1 90 ? -24.656 -1.344 28.596 1.00 68.69 90 VAL A N 1
ATOM 718 C CA . VAL A 1 90 ? -24.821 -1.493 30.054 1.00 68.69 90 VAL A CA 1
ATOM 719 C C . VAL A 1 90 ? -25.261 -0.175 30.700 1.00 68.69 90 VAL A C 1
ATOM 721 O O . VAL A 1 90 ? -26.238 -0.165 31.449 1.00 68.69 90 VAL A O 1
ATOM 724 N N . PHE A 1 91 ? -24.628 0.952 30.356 1.00 65.75 91 PHE A N 1
ATOM 725 C CA . PHE A 1 91 ? -25.016 2.269 30.881 1.00 65.75 91 PHE A CA 1
ATOM 726 C C . PHE A 1 91 ? -26.421 2.705 30.442 1.00 65.75 91 PHE A C 1
ATOM 728 O O . PHE A 1 91 ? -27.149 3.301 31.233 1.00 65.75 91 PHE A O 1
ATOM 735 N N . SER A 1 92 ? -26.837 2.363 29.220 1.00 64.25 92 SER A N 1
ATOM 736 C CA . SER A 1 92 ? -28.176 2.688 28.703 1.00 64.25 92 SER A CA 1
ATOM 737 C C . SER A 1 92 ? -29.275 1.818 29.327 1.00 64.25 92 SER A C 1
ATOM 739 O O . SER A 1 92 ? -30.390 2.287 29.535 1.00 64.25 92 SER A O 1
ATOM 741 N N . THR A 1 93 ? -28.967 0.565 29.681 1.00 58.50 93 THR A N 1
ATOM 742 C CA . THR A 1 93 ? -29.904 -0.343 30.374 1.00 58.50 93 THR A CA 1
ATOM 743 C C . THR A 1 93 ? -30.017 -0.092 31.884 1.00 58.50 93 THR A C 1
ATOM 745 O O . THR A 1 93 ? -30.906 -0.640 32.532 1.00 58.50 93 THR A O 1
ATOM 748 N N . GLY A 1 94 ? -29.158 0.762 32.452 1.00 49.41 94 GLY A N 1
ATOM 749 C CA . GLY A 1 94 ? -29.122 1.094 33.880 1.00 49.41 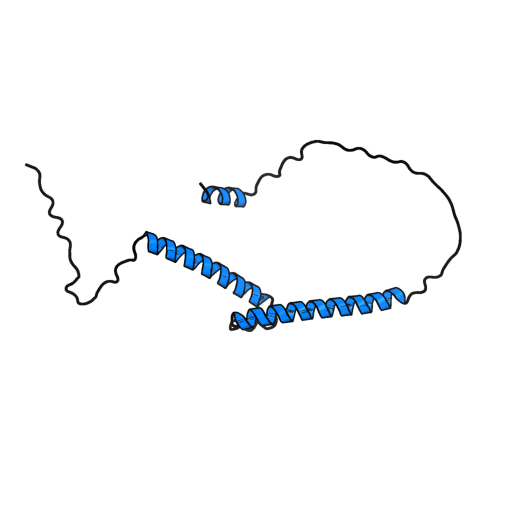94 GLY A CA 1
ATOM 750 C C . GLY A 1 94 ? -30.101 2.179 34.344 1.00 49.41 94 GLY A C 1
ATOM 751 O O . GLY A 1 94 ? -30.064 2.545 35.517 1.00 49.41 94 GLY A O 1
ATOM 752 N N . SER A 1 95 ? -30.973 2.707 33.476 1.00 45.16 95 SER A N 1
ATOM 753 C CA . SER A 1 95 ? -32.020 3.649 33.891 1.00 45.16 95 SER A CA 1
ATOM 754 C C . SER A 1 95 ? -33.388 2.957 33.926 1.00 45.16 95 SER A C 1
ATOM 756 O O . SER A 1 95 ? -33.993 2.748 32.871 1.00 45.16 95 SER A O 1
ATOM 758 N N . PRO A 1 96 ? -33.926 2.608 35.112 1.00 49.88 96 PRO A N 1
ATOM 759 C CA . PRO A 1 96 ? -35.344 2.335 35.245 1.00 49.88 96 PRO A CA 1
ATOM 760 C C . PRO A 1 96 ? -36.060 3.680 35.101 1.00 49.88 96 PRO A C 1
ATOM 762 O O . PRO A 1 96 ? -36.257 4.410 36.071 1.00 49.88 96 PRO A O 1
ATOM 765 N N . GLY A 1 97 ? -36.399 4.050 33.865 1.00 47.31 97 GLY A N 1
ATOM 766 C CA . GLY A 1 97 ? -37.308 5.163 33.626 1.00 47.31 97 GLY A CA 1
ATOM 767 C C . GLY A 1 97 ? -38.606 4.910 34.403 1.00 47.31 97 GLY A C 1
ATOM 768 O O . GLY A 1 97 ? -39.100 3.777 34.390 1.00 47.31 97 GLY A O 1
ATOM 769 N N . PRO A 1 98 ? -39.159 5.905 35.119 1.00 48.34 98 PRO A N 1
ATOM 770 C CA . PRO A 1 98 ? -40.390 5.712 35.863 1.00 48.34 98 PRO A CA 1
ATOM 771 C C . PRO A 1 98 ? -41.508 5.367 34.879 1.00 48.34 98 PRO A C 1
ATOM 773 O O . PRO A 1 98 ? -41.910 6.171 34.039 1.00 48.34 98 PRO A O 1
ATOM 776 N N . HIS A 1 99 ? -41.986 4.131 34.985 1.00 45.41 99 HIS A N 1
ATOM 777 C CA . HIS A 1 99 ? -43.199 3.660 34.345 1.00 45.41 99 HIS A CA 1
ATOM 778 C C . HIS A 1 99 ? -44.380 4.478 34.881 1.00 45.41 99 HIS A C 1
ATOM 780 O O . HIS A 1 99 ? -44.900 4.204 35.964 1.00 45.41 99 HIS A O 1
ATOM 786 N N . TYR A 1 100 ? -44.801 5.490 34.124 1.00 49.62 100 TYR A N 1
ATOM 787 C CA . TYR A 1 100 ? -46.107 6.113 34.297 1.00 49.62 100 TYR A CA 1
ATOM 788 C C . TYR A 1 100 ? -47.117 5.343 33.440 1.00 49.62 100 TYR A C 1
ATOM 790 O O . TYR A 1 100 ? -46.959 5.301 32.217 1.00 49.62 100 TYR A O 1
ATOM 798 N N . PRO A 1 101 ? -48.145 4.714 34.033 1.00 61.34 101 PRO A N 1
ATOM 799 C CA . PRO A 1 101 ? -49.243 4.187 33.249 1.00 61.34 101 PRO A CA 1
ATOM 800 C C . PRO A 1 101 ? -50.181 5.333 32.840 1.00 61.34 101 PRO A C 1
ATOM 802 O O . PRO A 1 101 ? -50.308 6.326 33.556 1.00 61.34 101 PRO A O 1
ATOM 805 N N . MET A 1 102 ? -50.934 5.091 31.760 1.00 44.00 102 MET A N 1
ATOM 806 C CA . MET A 1 102 ? -52.162 5.804 31.361 1.00 44.00 102 MET A CA 1
ATOM 807 C C . MET A 1 102 ? -51.931 7.145 30.620 1.00 44.00 102 MET A C 1
ATOM 809 O O . MET A 1 102 ? -51.187 7.994 31.083 1.00 44.00 102 MET A O 1
ATOM 813 N N . TYR A 1 103 ? -52.505 7.438 29.445 1.00 43.78 103 TYR A N 1
ATOM 814 C CA . TYR A 1 103 ? -53.846 7.158 28.915 1.00 43.78 103 TYR A CA 1
ATOM 815 C C . TYR A 1 103 ? -53.846 6.952 27.384 1.00 43.78 103 TYR A C 1
ATOM 817 O O . TYR A 1 103 ? -53.038 7.522 26.657 1.00 43.78 103 TYR A O 1
ATOM 825 N N . SER A 1 104 ? -54.820 6.172 26.904 1.00 59.69 104 SER A N 1
ATOM 826 C CA . SER A 1 104 ? -55.220 6.080 25.492 1.00 59.69 104 SER A CA 1
ATOM 827 C C . SER A 1 104 ? -55.824 7.390 24.971 1.00 59.69 104 SER A C 1
ATOM 829 O O . SER A 1 104 ? -56.652 7.982 25.658 1.00 59.69 104 SER A O 1
ATOM 831 N N . ALA A 1 105 ? -55.536 7.750 23.715 1.00 51.41 105 ALA A N 1
ATOM 832 C CA . ALA A 1 105 ? -56.456 8.506 22.857 1.00 51.41 105 ALA A CA 1
ATOM 833 C C . ALA A 1 105 ? -56.189 8.198 21.358 1.00 51.41 105 ALA A C 1
ATOM 835 O O . ALA A 1 105 ? -55.020 8.105 20.977 1.00 51.41 105 ALA A O 1
ATOM 836 N N . PRO A 1 106 ? -57.225 8.004 20.509 1.00 56.91 106 PRO A N 1
ATOM 837 C CA . PRO A 1 106 ? -57.070 7.492 19.143 1.00 56.91 106 PRO A CA 1
ATOM 838 C C . PRO A 1 106 ? -57.195 8.545 18.013 1.00 56.91 106 PRO A C 1
ATOM 840 O O . PRO A 1 106 ? -57.974 9.485 18.125 1.00 56.91 106 PRO A O 1
ATOM 843 N N . ALA A 1 107 ? -56.536 8.221 16.881 1.00 45.97 107 ALA A N 1
ATOM 844 C CA . ALA A 1 107 ? -56.827 8.562 15.464 1.00 45.97 107 ALA A CA 1
ATOM 845 C C . ALA A 1 107 ? -56.632 10.028 14.971 1.00 45.97 107 ALA A C 1
ATOM 847 O O . ALA A 1 107 ? -56.614 10.929 15.803 1.00 45.97 107 ALA A O 1
ATOM 848 N N . PRO A 1 108 ? -56.519 10.317 13.639 1.00 51.25 108 PRO A N 1
ATOM 849 C CA . PRO A 1 108 ? -56.658 9.451 12.448 1.00 51.25 108 PRO A CA 1
ATOM 850 C C . PRO A 1 108 ? -55.507 9.532 11.400 1.00 51.25 108 PRO A C 1
ATOM 852 O O . PRO A 1 108 ? -54.697 10.453 11.387 1.00 51.25 108 PRO A O 1
ATOM 855 N N . ARG A 1 109 ? -55.463 8.562 10.469 1.00 56.66 109 ARG A N 1
ATOM 856 C CA . ARG A 1 109 ? -54.674 8.613 9.211 1.00 56.66 109 ARG A CA 1
ATOM 857 C C . ARG A 1 109 ? -55.415 9.439 8.137 1.00 56.66 109 ARG A C 1
ATOM 859 O O . ARG A 1 109 ? -56.642 9.486 8.182 1.00 56.66 109 ARG A O 1
ATOM 866 N N . PRO A 1 110 ? -54.708 10.031 7.156 1.00 52.19 110 PRO A N 1
ATOM 867 C CA . PRO A 1 110 ? -54.655 9.435 5.805 1.00 52.19 110 PRO A CA 1
ATOM 868 C C . PRO A 1 110 ? -53.224 9.499 5.224 1.00 52.19 110 PRO A C 1
ATOM 870 O O . PRO A 1 110 ? -52.495 10.455 5.443 1.00 52.19 110 PRO A O 1
ATOM 873 N N . ASN A 1 111 ? -52.652 8.411 4.709 1.00 59.72 111 ASN A N 1
ATOM 874 C CA . ASN A 1 111 ? -52.719 7.913 3.327 1.00 59.72 111 ASN A CA 1
ATOM 875 C C . ASN A 1 111 ? -52.539 8.972 2.221 1.00 59.72 111 ASN A C 1
ATOM 877 O O . ASN A 1 111 ? -53.494 9.658 1.868 1.00 59.72 111 ASN A O 1
ATOM 881 N N . TYR A 1 112 ? -51.354 8.996 1.606 1.00 42.78 112 TYR A N 1
ATOM 882 C CA . TYR A 1 112 ? -51.247 9.095 0.153 1.00 42.78 112 TYR A CA 1
ATOM 883 C C . TYR A 1 112 ? -50.081 8.208 -0.308 1.00 42.78 112 TYR A C 1
ATOM 885 O O . TYR A 1 112 ? -48.920 8.450 0.010 1.00 42.78 112 TYR A O 1
ATOM 893 N N . ASP A 1 113 ? -50.411 7.144 -1.030 1.00 57.25 113 ASP A N 1
ATOM 894 C CA . ASP A 1 113 ? -49.555 6.646 -2.096 1.00 57.25 113 ASP A CA 1
ATOM 895 C C . ASP A 1 113 ? -49.794 7.551 -3.307 1.00 57.25 113 ASP A C 1
ATOM 897 O O . ASP A 1 113 ? -50.944 7.739 -3.705 1.00 57.25 113 ASP A O 1
ATOM 901 N N . SER A 1 114 ? -48.738 8.087 -3.921 1.00 48.97 114 SER A N 1
ATOM 902 C CA . SER A 1 114 ? -48.760 8.329 -5.366 1.00 48.97 114 SER A CA 1
ATOM 903 C C . SER A 1 114 ? -47.344 8.386 -5.935 1.00 48.97 114 SER A C 1
ATOM 905 O O . SER A 1 114 ? -46.631 9.382 -5.874 1.00 48.97 114 SER A O 1
ATOM 907 N N . TYR A 1 115 ? -46.968 7.252 -6.504 1.00 57.56 115 TYR A N 1
ATOM 908 C CA . TYR A 1 115 ? -46.094 7.081 -7.657 1.00 57.56 115 TYR A CA 1
ATOM 909 C C . TYR A 1 115 ? -46.329 8.164 -8.730 1.00 57.56 115 TYR A C 1
ATOM 911 O O . TYR A 1 115 ? -47.465 8.358 -9.163 1.00 57.56 115 TYR A O 1
ATOM 919 N N . SER A 1 116 ? -45.264 8.804 -9.226 1.00 48.72 116 SER A N 1
ATOM 920 C CA . SER A 1 116 ? -44.846 8.728 -10.645 1.00 48.72 116 SER A CA 1
ATOM 921 C C . SER A 1 116 ? -44.069 9.952 -11.143 1.00 48.72 116 SER A C 1
ATOM 923 O O . SER A 1 116 ? -44.553 11.073 -11.069 1.00 48.72 116 SER A O 1
ATOM 925 N N . SER A 1 117 ? -42.926 9.628 -11.764 1.00 61.31 117 SER A N 1
ATOM 926 C CA . SER A 1 117 ? -42.400 10.129 -13.046 1.00 61.31 117 SER A CA 1
ATOM 927 C C . SER A 1 117 ? -42.137 11.630 -13.211 1.00 61.31 117 SER A C 1
ATOM 929 O O . SER A 1 117 ? -43.073 12.405 -13.348 1.00 61.31 117 SER A O 1
ATOM 931 N N . ASP A 1 118 ? -40.865 12.022 -13.337 1.00 46.28 118 ASP A N 1
ATOM 932 C CA . ASP A 1 118 ? -40.241 12.410 -14.621 1.00 46.28 118 ASP A CA 1
ATOM 933 C C . ASP A 1 118 ? -38.779 12.868 -14.391 1.00 46.28 118 ASP A C 1
ATOM 935 O O . ASP A 1 118 ? -38.388 13.194 -13.271 1.00 46.28 118 ASP A O 1
ATOM 939 N N . GLY A 1 119 ? -37.952 12.789 -15.433 1.00 57.44 119 GLY A N 1
ATOM 940 C CA . GLY A 1 119 ? -36.489 12.781 -15.410 1.00 57.44 119 GLY A CA 1
ATOM 941 C C . GLY A 1 119 ? -35.789 13.884 -14.608 1.00 57.44 119 GLY A C 1
ATOM 942 O O . GLY A 1 119 ? -35.916 15.071 -14.893 1.00 57.44 119 GLY A O 1
ATOM 943 N N . SER A 1 120 ? -34.923 13.467 -13.683 1.00 47.25 120 SER A N 1
ATOM 944 C CA . SER A 1 120 ? -33.859 14.331 -13.168 1.00 47.25 120 SER A CA 1
ATOM 945 C C . SER A 1 120 ? -32.773 14.496 -14.238 1.00 47.25 120 SER A C 1
ATOM 947 O O . SER A 1 120 ? -32.195 13.489 -14.658 1.00 47.25 120 SER A O 1
ATOM 949 N N . PRO A 1 121 ? -32.451 15.730 -14.668 1.00 54.44 121 PRO A N 1
ATOM 950 C CA . PRO A 1 121 ? -31.295 15.992 -15.514 1.00 54.44 121 PRO A CA 1
ATOM 951 C C . PRO A 1 121 ? -30.018 15.524 -14.814 1.00 54.44 121 PRO A C 1
ATOM 953 O O . PRO A 1 121 ? -29.788 15.849 -13.646 1.00 54.44 121 PRO A O 1
ATOM 956 N N . CYS A 1 122 ? -29.191 14.752 -15.521 1.00 58.91 122 CYS A N 1
ATOM 957 C CA . CYS A 1 122 ? -27.856 14.414 -15.045 1.00 58.91 122 CYS A CA 1
ATOM 958 C C . CYS A 1 122 ? -27.089 15.713 -14.739 1.00 58.91 122 CYS A C 1
ATOM 960 O O . CYS A 1 122 ? -27.151 16.650 -15.542 1.00 58.91 122 CYS A O 1
ATOM 962 N N . PRO A 1 123 ? -26.383 15.797 -13.599 1.00 69.44 123 PRO A N 1
ATOM 963 C CA . PRO A 1 123 ? -25.528 16.941 -13.325 1.00 69.44 123 PRO A CA 1
ATOM 964 C C . PRO A 1 123 ? -24.453 17.055 -14.421 1.00 69.44 123 PRO A C 1
ATOM 966 O O . PRO A 1 123 ? -24.006 16.026 -14.936 1.00 69.44 123 PRO A O 1
ATOM 969 N N . PRO A 1 124 ? -24.057 18.281 -14.811 1.00 65.31 124 PRO A N 1
ATOM 970 C CA . PRO A 1 124 ? -22.995 18.478 -15.789 1.00 65.31 124 PRO A CA 1
ATOM 971 C C . PRO A 1 124 ? -21.702 17.842 -15.274 1.00 65.31 124 PRO A C 1
ATOM 973 O O . PRO A 1 124 ? -21.336 18.036 -14.112 1.00 65.31 124 PRO A O 1
ATOM 976 N N . LEU A 1 125 ? -21.053 17.068 -16.145 1.00 65.50 125 LEU A N 1
ATOM 977 C CA . LEU A 1 125 ? -19.812 16.362 -15.844 1.00 65.50 125 LEU A CA 1
ATOM 978 C C . LEU A 1 125 ? -18.712 17.363 -15.485 1.00 65.50 125 LEU A C 1
ATOM 980 O O . LEU A 1 125 ? -18.613 18.445 -16.073 1.00 65.50 125 LEU A O 1
ATOM 984 N N . SER A 1 126 ? -17.910 17.007 -14.487 1.00 72.75 126 SER A N 1
ATOM 985 C CA . SER A 1 126 ? -16.806 17.846 -14.027 1.00 72.75 126 SER A CA 1
ATOM 986 C C . SER A 1 126 ? -15.686 17.868 -15.085 1.00 72.75 126 SER A C 1
ATOM 988 O O . SER A 1 126 ? -15.481 16.864 -15.770 1.00 72.75 126 SER A O 1
ATOM 990 N N . PRO A 1 127 ? -14.931 18.973 -15.250 1.00 67.00 127 PRO A N 1
ATOM 991 C CA . PRO A 1 127 ? -13.856 19.073 -16.247 1.00 67.00 127 PRO A CA 1
ATOM 992 C C . PRO A 1 127 ? -12.796 17.959 -16.169 1.00 67.00 127 PRO A C 1
ATOM 994 O O . PRO A 1 127 ? -12.130 17.663 -17.155 1.00 67.00 127 PRO A O 1
ATOM 997 N N . GLU A 1 128 ? -12.653 17.319 -15.009 1.00 64.31 128 GLU A N 1
ATOM 998 C CA . GLU A 1 128 ? -11.767 16.168 -14.793 1.00 64.31 128 GLU A CA 1
ATOM 999 C C . GLU A 1 128 ? -12.265 14.861 -15.444 1.00 64.31 128 GLU A C 1
ATOM 1001 O O . GLU A 1 128 ? -11.484 13.939 -15.676 1.00 64.31 128 GLU A O 1
ATOM 1006 N N . GLU A 1 129 ? -13.557 14.782 -15.764 1.00 67.94 129 GLU A N 1
ATOM 1007 C CA . GLU A 1 129 ? -14.225 13.610 -16.339 1.00 67.94 129 GLU A CA 1
ATOM 1008 C C . GLU A 1 129 ? -14.180 13.643 -17.875 1.00 67.94 129 GLU A C 1
ATOM 1010 O O . GLU A 1 129 ? -14.033 12.595 -18.508 1.00 67.94 129 GLU A O 1
ATOM 1015 N N . GLU A 1 130 ? -14.221 14.841 -18.476 1.00 67.31 130 GLU A N 1
ATOM 1016 C CA . GLU A 1 130 ? -14.017 15.033 -19.921 1.00 67.31 130 GLU A CA 1
ATOM 1017 C C . GLU A 1 130 ? -12.580 14.709 -20.350 1.00 67.31 130 GLU A C 1
ATOM 1019 O O . GLU A 1 130 ? -12.382 14.054 -21.374 1.00 67.31 130 GLU A O 1
ATOM 1024 N N . GLU A 1 131 ? -11.575 15.079 -19.546 1.00 64.44 131 GLU A N 1
ATOM 1025 C CA . GLU A 1 131 ? -10.173 14.733 -19.830 1.00 64.44 131 GLU A CA 1
ATOM 1026 C C . GLU A 1 131 ? -9.969 13.208 -19.845 1.00 64.44 131 GLU A C 1
ATOM 1028 O O . GLU A 1 131 ? -9.177 12.673 -20.619 1.00 64.44 131 GLU A O 1
ATOM 1033 N N . LEU A 1 132 ? -10.732 12.479 -19.027 1.00 66.12 132 LEU A N 1
ATOM 1034 C CA . LEU A 1 132 ? -10.620 11.029 -18.877 1.00 66.12 132 LEU A CA 1
ATOM 1035 C C . LEU A 1 132 ? -11.172 10.252 -20.087 1.00 66.12 132 LEU A C 1
ATOM 1037 O O . LEU A 1 132 ? -10.726 9.132 -20.347 1.00 66.12 132 LEU A O 1
ATOM 1041 N N . LEU A 1 133 ? -12.101 10.845 -20.844 1.00 70.06 133 LEU A N 1
ATOM 1042 C CA . LEU A 1 133 ? -12.683 10.263 -22.059 1.00 70.06 133 LEU A CA 1
ATOM 1043 C C . LEU A 1 133 ? -11.769 10.421 -23.287 1.00 70.06 133 LEU A C 1
ATOM 1045 O O . LEU A 1 133 ? -11.734 9.518 -24.130 1.00 70.06 133 LEU A O 1
ATOM 1049 N N . ASP A 1 134 ? -10.964 11.487 -23.345 1.00 66.31 134 ASP A N 1
ATOM 1050 C CA . ASP A 1 134 ? -9.985 11.733 -24.421 1.00 66.31 134 ASP A CA 1
ATOM 1051 C C . ASP A 1 134 ? -8.877 10.661 -24.462 1.00 66.31 134 ASP A C 1
ATOM 1053 O O . ASP A 1 134 ? -8.386 10.282 -25.521 1.00 66.31 134 ASP A O 1
ATOM 1057 N N . PHE A 1 135 ? -8.551 10.049 -23.319 1.00 52.31 135 PHE A N 1
ATOM 1058 C CA . PHE A 1 135 ? -7.560 8.967 -23.240 1.00 52.31 135 PHE A CA 1
ATOM 1059 C C . PHE A 1 135 ? -8.013 7.625 -23.834 1.00 52.31 135 PHE A C 1
ATOM 1061 O O . PHE A 1 135 ? -7.203 6.694 -23.922 1.00 52.31 135 PHE A O 1
ATOM 1068 N N . THR A 1 136 ? -9.292 7.492 -24.188 1.00 65.69 136 THR A N 1
ATOM 1069 C CA . THR A 1 136 ? -9.875 6.233 -24.681 1.00 65.69 136 THR A CA 1
ATOM 1070 C C . THR A 1 136 ? -10.202 6.233 -26.176 1.00 65.69 136 THR A C 1
ATOM 1072 O O . THR A 1 136 ? -10.567 5.173 -26.690 1.00 65.69 136 THR A O 1
ATOM 1075 N N . SER A 1 137 ? -10.038 7.373 -26.865 1.00 55.28 137 SER A N 1
ATOM 1076 C CA . SER A 1 137 ? -10.246 7.520 -28.319 1.00 55.28 137 SER A CA 1
ATOM 1077 C C . SER A 1 137 ? -8.965 7.354 -29.140 1.00 55.28 137 SER A C 1
ATOM 1079 O O . SER A 1 137 ? -7.862 7.636 -28.622 1.00 55.28 137 SER A O 1
#

Foldseek 3Di:
DDDDPPPPDDDPVPPPDPDPDPPPPVVVVVVVVVVVVVVVVVVVLLVLLCVFPPSVVCVPQDSVRSVVRSVVVVVVVVVVVVVVVVVVVVVVVPDPDDDDDDDDDDDDDDDDDDDDDDDDDDDDDDPVVVVVVVVVD

InterPro domains:
  IPR011598 Myc-type, basic helix-loop-helix (bHLH) domain [PF00010] (28-78)
  IPR011598 Myc-type, basic helix-loop-helix (bHLH) domain [PS50888] (25-77)
  IPR011598 Myc-type, basic helix-loop-helix (bHLH) domain [SM00353] (31-83)
  IPR036638 Helix-loop-helix DNA-binding domain superfamily [G3DSA:4.10.280.10] (26-88)
  IPR036638 Helix-loop-helix DNA-binding domain superfamily [SSF47459] (28-101)
  IPR050283 E-box Binding Transcriptional Regulators [PTHR23349] (20-87)

Radius of gyration: 34.72 Å; chains: 1; bounding box: 93×27×100 Å